Protein AF-A0A329KN07-F1 (afdb_monomer_lite)

InterPro domains:
  IPR036513 STAS domain superfamily [G3DSA:3.30.750.24] (4-82)
  IPR036513 STAS domain superfamily [SSF52091] (11-81)

Secondary structure (DSSP, 8-state):
--TTSSSSS----EEEEEETT-S---HHHHHHHHHHHHHHHHHT-EEEEEE-HHHHHHHHHH-TT--S-EESSHHHHHHHHHHSPP--------S-----

Structure (mmCIF, N/CA/C/O backbone):
data_AF-A0A329KN07-F1
#
_entry.id   AF-A0A329KN07-F1
#
loop_
_atom_site.group_PDB
_atom_site.id
_atom_site.type_symbol
_atom_site.label_atom_id
_atom_site.label_alt_id
_atom_site.label_comp_id
_atom_site.label_asym_id
_atom_site.label_entity_id
_atom_site.label_seq_id
_atom_site.pdbx_PDB_ins_code
_atom_site.Cartn_x
_atom_site.Cartn_y
_atom_site.Cartn_z
_atom_site.occupancy
_atom_site.B_iso_or_equiv
_atom_site.auth_seq_id
_atom_site.auth_comp_id
_atom_site.auth_asym_id
_atom_site.auth_atom_id
_atom_site.pdbx_PDB_model_num
ATOM 1 N N . MET A 1 1 ? -30.062 21.411 16.163 1.00 49.19 1 MET A N 1
ATOM 2 C CA . MET A 1 1 ? -30.743 20.595 15.130 1.00 49.19 1 MET A CA 1
ATOM 3 C C . MET A 1 1 ? -29.959 20.651 13.810 1.00 49.19 1 MET A C 1
ATOM 5 O O . MET A 1 1 ? -30.520 21.101 12.833 1.00 49.19 1 MET A O 1
ATOM 9 N N . ILE A 1 2 ? -28.683 20.220 13.772 1.00 48.03 2 ILE A N 1
ATOM 10 C CA . ILE A 1 2 ? -27.960 19.707 12.572 1.00 48.03 2 ILE A CA 1
ATOM 11 C C . ILE A 1 2 ? -26.849 18.707 13.015 1.00 48.03 2 ILE A C 1
ATOM 13 O O . ILE A 1 2 ? -25.941 18.378 12.266 1.00 48.03 2 ILE A O 1
ATOM 17 N N . GLU A 1 3 ? -26.897 18.187 14.248 1.00 51.41 3 GLU A N 1
ATOM 18 C CA . GLU A 1 3 ? -25.841 17.315 14.802 1.00 51.41 3 GLU A CA 1
ATOM 19 C C . GLU A 1 3 ? -25.880 15.873 14.253 1.00 51.41 3 GLU A C 1
ATOM 21 O O . GLU A 1 3 ? -25.045 15.053 14.621 1.00 51.41 3 GLU A O 1
ATOM 26 N N . TYR A 1 4 ? -26.857 15.532 13.399 1.00 45.84 4 TYR A N 1
ATOM 27 C CA . TYR A 1 4 ? -27.156 14.136 13.052 1.00 45.84 4 TYR A CA 1
ATOM 28 C C . TYR A 1 4 ? -27.073 13.781 11.556 1.00 45.84 4 TYR A C 1
ATOM 30 O O . TYR A 1 4 ? -27.156 12.602 11.221 1.00 45.84 4 TYR A O 1
ATOM 38 N N . THR A 1 5 ? -26.875 14.738 10.640 1.00 52.81 5 THR A N 1
ATOM 39 C CA . THR A 1 5 ? -27.084 14.489 9.195 1.00 52.81 5 THR A CA 1
ATOM 40 C C . THR A 1 5 ? -25.835 14.280 8.331 1.00 52.81 5 THR A C 1
ATOM 42 O O . THR A 1 5 ? -25.990 13.886 7.181 1.00 52.81 5 THR A O 1
ATOM 45 N N . LEU A 1 6 ? -24.603 14.460 8.828 1.00 48.44 6 LEU A N 1
ATOM 46 C CA . LEU A 1 6 ? -23.401 14.400 7.961 1.00 48.44 6 LEU A CA 1
ATOM 47 C C . LEU A 1 6 ? -22.264 13.483 8.433 1.00 48.44 6 LEU A C 1
ATOM 49 O O . LEU A 1 6 ? -21.217 13.431 7.799 1.00 48.44 6 LEU A O 1
ATOM 53 N N . GLY A 1 7 ? -22.466 12.704 9.497 1.00 50.66 7 GLY A N 1
ATOM 54 C CA . GLY A 1 7 ? -21.471 11.722 9.947 1.00 50.66 7 GLY A CA 1
ATOM 55 C C . GLY A 1 7 ? -21.546 10.359 9.247 1.00 50.66 7 GLY A C 1
ATOM 56 O O . GLY A 1 7 ? -20.672 9.524 9.472 1.00 50.66 7 GLY A O 1
ATOM 57 N N . HIS A 1 8 ? -22.595 10.088 8.453 1.00 51.53 8 HIS A N 1
ATOM 58 C CA . HIS A 1 8 ? -23.029 8.699 8.254 1.00 51.53 8 HIS A CA 1
ATOM 59 C C . HIS A 1 8 ? -22.822 8.040 6.885 1.00 51.53 8 HIS A C 1
ATOM 61 O O . HIS A 1 8 ? -23.000 6.831 6.824 1.00 51.53 8 HIS A O 1
ATOM 67 N N . LEU A 1 9 ? -22.454 8.701 5.784 1.00 46.81 9 LEU A N 1
ATOM 68 C CA . LEU A 1 9 ? -22.747 8.056 4.485 1.00 46.81 9 LEU A CA 1
ATOM 69 C C . LEU A 1 9 ? -21.608 7.470 3.656 1.00 46.81 9 LEU A C 1
ATOM 71 O O . LEU A 1 9 ? -21.933 6.820 2.677 1.00 46.81 9 LEU A O 1
ATOM 75 N N . MET A 1 10 ? -20.335 7.540 4.062 1.00 50.97 10 MET A N 1
ATOM 76 C CA . MET A 1 10 ? -19.289 6.662 3.499 1.00 50.97 10 MET A CA 1
ATOM 77 C C . MET A 1 10 ? -18.105 6.519 4.464 1.00 50.97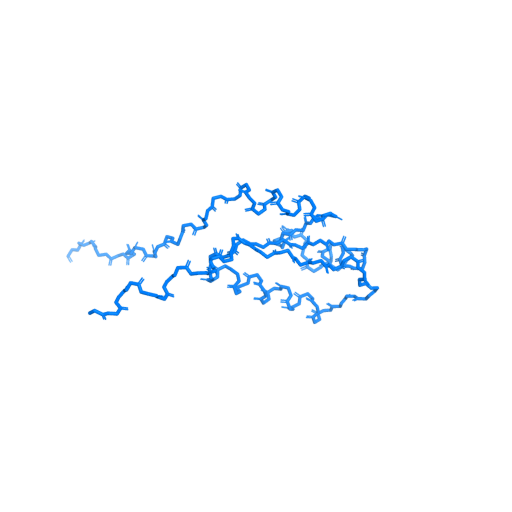 10 MET A C 1
ATOM 79 O O . MET A 1 10 ? -17.050 7.126 4.283 1.00 50.97 10 MET A O 1
ATOM 83 N N . ARG A 1 11 ? -18.240 5.702 5.514 1.00 63.97 11 ARG A N 1
ATOM 84 C CA . ARG A 1 11 ? -17.063 5.281 6.288 1.00 63.97 11 ARG A CA 1
ATOM 85 C C . ARG A 1 11 ? -16.262 4.302 5.430 1.00 63.97 11 ARG A C 1
ATOM 87 O O . ARG A 1 11 ? -16.606 3.123 5.358 1.00 63.97 11 ARG A O 1
ATOM 94 N N . VAL A 1 12 ? -15.219 4.798 4.761 1.00 69.06 12 VAL A N 1
ATOM 95 C CA . VAL A 1 12 ? -14.256 3.966 4.025 1.00 69.06 12 VAL A CA 1
ATOM 96 C C . VAL A 1 12 ? -13.661 2.966 5.014 1.00 69.06 12 VAL A C 1
ATOM 98 O O . VAL A 1 12 ? -12.931 3.339 5.929 1.00 69.06 12 VAL A O 1
ATOM 101 N N . ARG A 1 13 ? -14.033 1.688 4.874 1.00 77.25 13 ARG A N 1
ATOM 102 C CA . ARG A 1 13 ? -13.587 0.617 5.782 1.00 77.25 13 ARG A CA 1
ATOM 103 C C . ARG A 1 13 ? -12.129 0.222 5.544 1.00 77.25 13 ARG A C 1
ATOM 105 O O . ARG A 1 13 ? -11.490 -0.317 6.440 1.00 77.25 13 ARG A O 1
ATOM 112 N N . GLY A 1 14 ? -11.602 0.538 4.367 1.00 89.00 14 GLY A N 1
ATOM 113 C CA . GLY A 1 14 ? -10.186 0.476 4.065 1.00 89.00 14 GLY A CA 1
ATOM 114 C C . GLY A 1 14 ? -9.889 0.763 2.600 1.00 89.00 14 GLY A C 1
ATOM 115 O O . GLY A 1 14 ? -10.805 0.910 1.793 1.00 89.00 14 GLY A O 1
ATOM 116 N N . ILE A 1 15 ? -8.603 0.862 2.276 1.00 92.81 15 ILE A N 1
ATOM 117 C CA . ILE A 1 15 ? -8.096 1.210 0.946 1.00 92.81 15 ILE A CA 1
ATOM 118 C C . ILE A 1 15 ? -7.246 0.054 0.416 1.00 92.81 15 ILE A C 1
ATOM 120 O O . ILE A 1 15 ? -6.277 -0.354 1.055 1.00 92.81 15 ILE A O 1
ATOM 124 N N . VAL A 1 16 ? -7.581 -0.445 -0.773 1.00 94.75 16 VAL A N 1
ATOM 125 C CA . VAL A 1 16 ? -6.715 -1.357 -1.531 1.00 94.75 16 VAL A CA 1
ATOM 126 C C . VAL A 1 16 ? -6.013 -0.548 -2.613 1.00 94.75 16 VAL A C 1
ATOM 128 O O . VAL A 1 16 ? -6.672 0.070 -3.446 1.00 94.75 16 VAL A O 1
ATOM 131 N N . LEU A 1 17 ? -4.682 -0.548 -2.599 1.00 93.94 17 LEU A N 1
ATOM 132 C CA . LEU A 1 17 ? -3.866 0.122 -3.606 1.00 93.94 17 LEU A CA 1
ATOM 133 C C . LEU A 1 17 ? -3.320 -0.925 -4.581 1.00 93.94 17 LEU A C 1
ATOM 135 O O . LEU A 1 17 ? -2.327 -1.591 -4.287 1.00 93.94 17 LEU A O 1
ATOM 139 N N . ASP A 1 18 ? -3.995 -1.113 -5.717 1.00 94.38 18 ASP A N 1
ATOM 140 C CA . ASP A 1 18 ? -3.558 -2.071 -6.736 1.00 94.38 18 ASP A CA 1
ATOM 141 C C . ASP A 1 18 ? -2.466 -1.467 -7.617 1.00 94.38 18 ASP A C 1
ATOM 143 O O . ASP A 1 18 ? -2.719 -0.588 -8.438 1.00 94.38 18 ASP A O 1
ATOM 147 N N . LEU A 1 19 ? -1.237 -1.939 -7.415 1.00 93.88 19 LEU A N 1
ATOM 148 C CA . LEU A 1 19 ? -0.045 -1.479 -8.117 1.00 93.88 19 LEU A CA 1
ATOM 149 C C . LEU A 1 19 ? 0.591 -2.606 -8.944 1.00 93.88 19 LEU A C 1
ATOM 151 O O . LEU A 1 19 ? 1.785 -2.563 -9.244 1.00 93.88 19 LEU A O 1
ATOM 155 N N . ARG A 1 20 ? -0.176 -3.650 -9.284 1.00 93.25 20 ARG A N 1
ATOM 156 C CA . ARG A 1 20 ? 0.355 -4.829 -9.984 1.00 93.25 20 ARG A CA 1
ATOM 157 C C . ARG A 1 20 ? 0.873 -4.529 -11.383 1.00 93.25 20 ARG A C 1
ATOM 159 O O . ARG A 1 20 ? 1.876 -5.112 -11.774 1.00 93.25 20 ARG A O 1
ATOM 166 N N . SER A 1 21 ? 0.218 -3.617 -12.093 1.00 88.25 21 SER A N 1
ATOM 167 C CA . SER A 1 21 ? 0.552 -3.258 -13.477 1.00 88.25 21 SER A CA 1
ATOM 168 C C . SER A 1 21 ? 1.604 -2.151 -13.589 1.00 88.25 21 SER A C 1
ATOM 170 O O . SER A 1 21 ? 1.788 -1.594 -14.666 1.00 88.25 21 SER A O 1
ATOM 172 N N . LEU A 1 22 ? 2.255 -1.769 -12.484 1.00 87.25 22 LEU A N 1
ATOM 173 C CA . LEU A 1 22 ? 3.363 -0.823 -12.543 1.00 87.25 22 LEU A CA 1
ATOM 174 C C . LEU A 1 22 ? 4.647 -1.546 -12.943 1.00 87.25 22 LEU A C 1
ATOM 176 O O . LEU A 1 22 ? 5.168 -2.362 -12.184 1.00 87.25 22 LEU A O 1
ATOM 180 N N . ASP A 1 23 ? 5.192 -1.168 -14.095 1.00 80.00 23 ASP A N 1
ATOM 181 C CA . ASP A 1 23 ? 6.482 -1.669 -14.581 1.00 80.00 23 ASP A CA 1
ATOM 182 C C . ASP A 1 23 ? 7.675 -0.935 -13.949 1.00 80.00 23 ASP A C 1
ATOM 184 O O . ASP A 1 23 ? 8.793 -1.451 -13.914 1.00 80.00 23 ASP A O 1
ATOM 188 N N . PHE A 1 24 ? 7.444 0.265 -13.402 1.00 75.62 24 PHE A N 1
ATOM 189 C CA . PHE A 1 24 ? 8.455 1.054 -12.709 1.00 75.62 24 PHE A CA 1
ATOM 190 C C . PHE A 1 24 ? 7.927 1.622 -11.394 1.00 75.62 24 PHE A C 1
ATOM 192 O O . PHE A 1 24 ? 6.836 2.188 -11.314 1.00 75.62 24 PHE A O 1
ATOM 199 N N . PHE A 1 25 ? 8.751 1.499 -10.360 1.00 76.50 25 PHE A N 1
ATOM 200 C CA . PHE A 1 25 ? 8.518 2.067 -9.045 1.00 76.50 25 PHE A CA 1
ATOM 201 C C . PHE A 1 25 ? 9.878 2.510 -8.501 1.00 76.50 25 PHE A C 1
ATOM 203 O O . PHE A 1 25 ? 10.834 1.739 -8.532 1.00 76.50 25 PHE A O 1
ATOM 210 N N . GLY A 1 26 ? 9.996 3.764 -8.069 1.00 76.50 26 GLY A N 1
ATOM 211 C CA . GLY A 1 26 ? 11.258 4.358 -7.614 1.00 76.50 26 GLY A CA 1
ATOM 212 C C . GLY A 1 26 ? 11.131 5.002 -6.235 1.00 76.50 26 GLY A C 1
ATOM 213 O O . GLY A 1 26 ? 10.116 4.842 -5.557 1.00 76.50 26 GLY A O 1
ATOM 214 N N . THR A 1 27 ? 12.141 5.775 -5.832 1.00 80.94 27 THR A N 1
ATOM 215 C CA . THR A 1 27 ? 12.202 6.438 -4.515 1.00 80.94 27 THR A CA 1
ATOM 216 C C . THR A 1 27 ? 10.989 7.325 -4.238 1.00 80.94 27 THR A C 1
ATOM 218 O O . THR A 1 27 ? 10.401 7.236 -3.164 1.00 80.94 27 THR A O 1
ATOM 221 N N . GLU A 1 28 ? 10.547 8.119 -5.217 1.00 83.94 28 GLU A N 1
ATOM 222 C CA . GLU A 1 28 ? 9.353 8.962 -5.058 1.00 83.94 28 GLU A CA 1
ATOM 223 C C . GLU A 1 28 ? 8.075 8.140 -4.853 1.00 83.94 28 GLU A C 1
ATOM 225 O O . GLU A 1 28 ? 7.212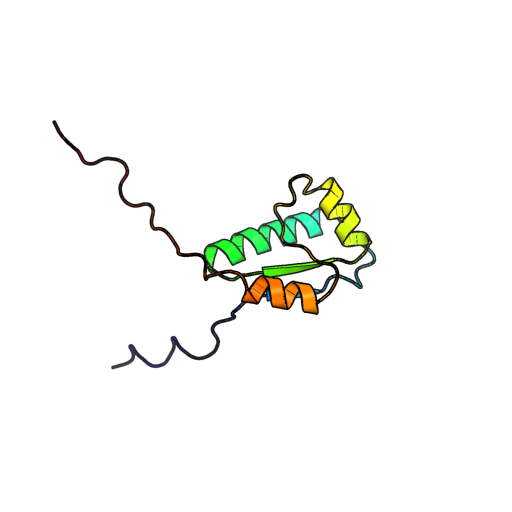 8.524 -4.063 1.00 83.94 28 GLU A O 1
ATOM 230 N N . GLY A 1 29 ? 7.978 6.966 -5.486 1.00 85.88 29 GLY A N 1
ATOM 231 C CA . GLY A 1 29 ? 6.879 6.028 -5.259 1.00 85.88 29 GLY A CA 1
ATOM 232 C C . GLY A 1 29 ? 6.886 5.487 -3.829 1.00 85.88 29 GLY A C 1
ATOM 233 O O . GLY A 1 29 ? 5.853 5.465 -3.161 1.00 85.88 29 GLY A O 1
ATOM 234 N N . PHE A 1 30 ? 8.062 5.121 -3.318 1.00 88.19 30 PHE A N 1
ATOM 235 C CA . PHE A 1 30 ? 8.207 4.676 -1.934 1.00 88.19 30 PHE A CA 1
ATOM 236 C C . PHE A 1 30 ? 7.840 5.776 -0.926 1.00 88.19 30 PHE A C 1
ATOM 238 O O . PHE A 1 30 ? 7.067 5.538 0.003 1.00 88.19 30 PHE A O 1
ATOM 245 N N . LEU A 1 31 ? 8.312 7.007 -1.144 1.00 89.50 31 LEU A N 1
ATOM 246 C CA . LEU A 1 31 ? 7.946 8.152 -0.309 1.00 89.50 31 LEU A CA 1
ATOM 247 C C . LEU A 1 31 ? 6.444 8.447 -0.372 1.00 89.50 31 LEU A C 1
ATOM 249 O O . LEU A 1 31 ? 5.843 8.795 0.646 1.00 89.50 31 LEU A O 1
ATOM 253 N N . ALA A 1 32 ? 5.812 8.288 -1.536 1.00 90.75 32 ALA A N 1
ATOM 254 C CA . ALA A 1 32 ? 4.363 8.397 -1.663 1.00 90.75 32 ALA A CA 1
ATOM 255 C C . ALA A 1 32 ? 3.637 7.339 -0.814 1.00 90.75 32 ALA A C 1
ATOM 257 O O . ALA A 1 32 ? 2.722 7.696 -0.072 1.00 90.75 32 ALA A O 1
ATOM 258 N N . LEU A 1 33 ? 4.077 6.074 -0.828 1.00 92.88 33 LEU A N 1
ATOM 259 C CA . LEU A 1 33 ? 3.502 5.028 0.030 1.00 92.88 33 LEU A CA 1
ATOM 260 C C . LEU A 1 33 ? 3.696 5.318 1.518 1.00 92.88 33 LEU A C 1
ATOM 262 O O . LEU A 1 33 ? 2.776 5.117 2.308 1.00 92.88 33 LEU A O 1
ATOM 266 N N . HIS A 1 34 ? 4.856 5.845 1.907 1.00 92.25 34 HIS A N 1
ATOM 267 C CA . HIS A 1 34 ? 5.083 6.261 3.287 1.00 92.25 34 HIS A CA 1
ATOM 268 C C . HIS A 1 34 ? 4.123 7.391 3.700 1.00 92.25 34 HIS A C 1
ATOM 270 O O . HIS A 1 34 ? 3.538 7.354 4.783 1.00 92.25 34 HIS A O 1
ATOM 276 N N . ARG A 1 35 ? 3.887 8.378 2.824 1.00 93.12 35 ARG A N 1
ATOM 277 C CA . ARG A 1 35 ? 2.891 9.439 3.062 1.00 93.12 35 ARG A CA 1
ATOM 278 C C . ARG A 1 35 ? 1.476 8.868 3.188 1.00 93.12 35 ARG A C 1
ATOM 280 O O . ARG A 1 35 ? 0.757 9.261 4.103 1.00 93.12 35 ARG A O 1
ATOM 287 N N . VAL A 1 36 ? 1.097 7.915 2.331 1.00 91.44 36 VAL A N 1
ATOM 288 C CA . VAL A 1 36 ? -0.186 7.195 2.437 1.00 91.44 36 VAL A CA 1
ATOM 289 C C . VAL A 1 36 ? -0.299 6.492 3.788 1.00 91.44 36 VAL A C 1
ATOM 291 O O . VAL A 1 36 ? -1.327 6.640 4.445 1.00 91.44 36 VAL A O 1
ATOM 294 N N . SER A 1 37 ? 0.758 5.811 4.240 1.00 92.12 37 SER A N 1
ATOM 295 C CA . SER A 1 37 ? 0.802 5.141 5.545 1.00 92.12 37 SER A CA 1
ATOM 296 C C . SER A 1 37 ? 0.490 6.104 6.693 1.00 92.12 37 SER A C 1
ATOM 298 O O . SER A 1 37 ? -0.421 5.859 7.487 1.00 92.12 37 SER A O 1
ATOM 300 N N . VAL A 1 38 ? 1.176 7.253 6.730 1.00 93.12 38 VAL A N 1
ATOM 301 C CA . VAL A 1 38 ? 0.968 8.289 7.753 1.00 93.12 38 VAL A CA 1
ATOM 302 C C . VAL A 1 38 ? -0.454 8.855 7.697 1.00 93.12 38 VAL A C 1
ATOM 304 O O . VAL A 1 38 ? -1.102 8.999 8.735 1.00 93.12 38 VAL A O 1
ATOM 307 N N . CYS A 1 39 ? -0.972 9.158 6.505 1.00 89.69 39 CYS A N 1
ATOM 308 C CA . CYS A 1 39 ? -2.335 9.666 6.342 1.00 89.69 39 CYS A CA 1
ATOM 309 C C . CYS A 1 39 ? -3.393 8.648 6.794 1.00 89.69 39 CYS A C 1
ATOM 311 O O . CYS A 1 39 ? -4.314 9.015 7.523 1.00 89.69 39 CYS A O 1
ATOM 313 N N . CYS A 1 40 ? -3.240 7.374 6.422 1.00 89.56 40 CYS A N 1
ATOM 314 C CA . CYS A 1 40 ? -4.154 6.300 6.811 1.00 89.56 40 CYS A CA 1
ATOM 315 C C . CYS A 1 40 ? -4.136 6.062 8.326 1.00 89.56 40 CYS A C 1
ATOM 317 O O . CYS A 1 40 ? -5.197 5.938 8.935 1.00 89.56 40 CYS A O 1
ATOM 319 N N . ALA A 1 41 ? -2.952 6.092 8.948 1.00 89.19 41 ALA A N 1
ATOM 320 C CA . ALA A 1 41 ? -2.812 5.994 10.399 1.00 89.19 41 ALA A CA 1
ATOM 321 C C . ALA A 1 41 ? -3.534 7.144 11.121 1.00 89.19 41 ALA A C 1
ATOM 323 O O . ALA A 1 41 ? -4.298 6.904 12.053 1.00 89.19 41 ALA A O 1
ATOM 324 N N . ARG A 1 42 ? -3.364 8.390 10.653 1.00 87.62 42 ARG A N 1
ATOM 325 C CA . ARG A 1 42 ? -4.056 9.561 11.223 1.00 87.62 42 ARG A CA 1
ATOM 326 C C . ARG A 1 42 ? -5.576 9.460 11.089 1.00 87.62 42 ARG A C 1
ATOM 328 O O . ARG A 1 42 ? -6.288 9.810 12.026 1.00 87.62 42 ARG A O 1
ATOM 335 N N . ALA A 1 43 ? -6.058 8.969 9.949 1.00 85.50 43 ALA A N 1
ATOM 336 C CA . ALA A 1 43 ? -7.482 8.823 9.657 1.00 85.50 43 ALA A CA 1
ATOM 337 C C . ALA A 1 43 ? -8.129 7.567 10.279 1.00 85.50 43 ALA A C 1
ATOM 339 O O . ALA A 1 43 ? -9.347 7.424 10.206 1.00 85.50 43 ALA A O 1
ATOM 340 N N . GLY A 1 44 ? -7.350 6.649 10.866 1.00 86.69 44 GLY A N 1
ATOM 341 C CA . GLY A 1 44 ? -7.862 5.365 11.363 1.00 86.69 44 GLY A CA 1
ATOM 342 C C . GLY A 1 44 ? -8.384 4.443 10.255 1.00 86.69 44 GLY A C 1
ATOM 343 O O . GLY A 1 44 ? -9.291 3.644 10.490 1.00 86.69 44 GLY A O 1
ATOM 344 N N . VAL A 1 45 ? -7.849 4.573 9.037 1.00 88.44 45 VAL A N 1
ATOM 345 C CA . VAL A 1 45 ? -8.272 3.806 7.858 1.00 88.44 45 VAL A CA 1
ATOM 346 C C . VAL A 1 45 ? -7.285 2.665 7.618 1.00 88.44 45 VAL A C 1
ATOM 348 O O . VAL A 1 45 ? -6.087 2.890 7.453 1.00 88.44 45 VAL A O 1
ATOM 351 N N . SER A 1 46 ? -7.780 1.428 7.574 1.00 91.88 46 SER A N 1
ATOM 352 C CA . SER A 1 46 ? -6.977 0.271 7.159 1.00 91.88 46 SER A CA 1
ATOM 353 C C . SER A 1 46 ? -6.589 0.389 5.687 1.00 91.88 46 SER A C 1
ATOM 355 O O . SER A 1 46 ? -7.395 0.807 4.861 1.00 91.88 46 SER A O 1
ATOM 357 N N . TRP A 1 47 ? -5.380 -0.018 5.319 1.00 94.81 47 TRP A N 1
ATOM 358 C CA . TRP A 1 47 ? -4.949 -0.007 3.924 1.00 94.81 47 TRP A CA 1
ATOM 359 C C . TRP A 1 47 ? -3.989 -1.158 3.628 1.00 94.81 47 TRP A C 1
ATOM 361 O O . TRP A 1 47 ? -3.351 -1.670 4.550 1.00 94.81 47 TRP A O 1
ATOM 371 N N . VAL A 1 48 ? -3.919 -1.580 2.363 1.00 96.69 48 VAL A N 1
ATOM 372 C CA . VAL A 1 48 ? -3.036 -2.652 1.876 1.00 96.69 48 VAL A CA 1
ATOM 373 C C . VAL A 1 48 ? -2.638 -2.388 0.421 1.00 96.69 48 VAL A C 1
ATOM 375 O O . VAL A 1 48 ? -3.461 -1.965 -0.390 1.00 96.69 48 VAL A O 1
ATOM 378 N N . ILE A 1 49 ? -1.386 -2.685 0.076 1.00 96.44 49 ILE A N 1
ATOM 379 C CA . ILE A 1 49 ? -0.851 -2.655 -1.288 1.00 96.44 49 ILE A CA 1
ATOM 380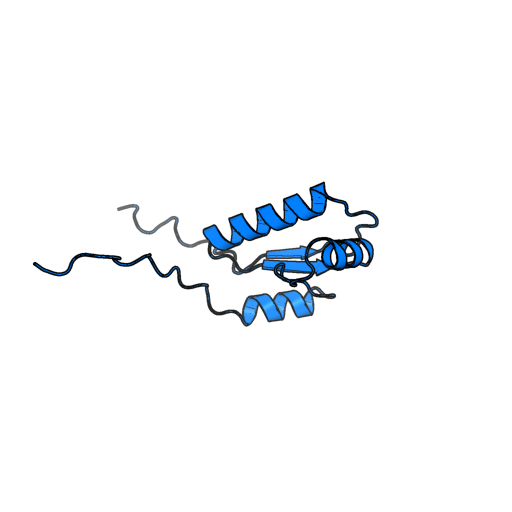 C C . ILE A 1 49 ? -1.043 -4.028 -1.939 1.00 96.44 49 ILE A C 1
ATOM 382 O O . ILE A 1 49 ? -0.716 -5.055 -1.340 1.00 96.44 49 ILE A O 1
ATOM 386 N N . VAL A 1 50 ? -1.494 -4.065 -3.189 1.00 97.31 50 VAL A N 1
ATOM 387 C CA . VAL A 1 50 ? -1.367 -5.251 -4.043 1.00 97.31 50 VAL A CA 1
ATOM 388 C C . VAL A 1 50 ? -0.159 -5.042 -4.944 1.00 97.31 50 VAL A C 1
ATOM 390 O O . VAL A 1 50 ? -0.155 -4.182 -5.822 1.00 97.31 50 VAL A O 1
ATOM 393 N N . SER A 1 51 ? 0.906 -5.787 -4.666 1.00 94.56 51 SER A N 1
ATOM 394 C CA . SER A 1 51 ? 2.228 -5.547 -5.242 1.00 94.56 51 SER A CA 1
ATOM 395 C C . SER A 1 51 ? 2.500 -6.399 -6.483 1.00 94.56 51 SER A C 1
ATOM 397 O O . SER A 1 51 ? 2.455 -7.633 -6.443 1.00 94.56 51 SER A O 1
ATOM 399 N N . GLY A 1 52 ? 2.825 -5.713 -7.581 1.00 92.75 52 GLY A N 1
ATOM 400 C CA . GLY A 1 52 ? 3.486 -6.292 -8.752 1.00 92.75 52 GLY A CA 1
ATOM 401 C C . GLY A 1 52 ? 4.993 -6.421 -8.540 1.00 92.75 52 GLY A C 1
ATOM 402 O O . GLY A 1 52 ? 5.520 -6.062 -7.486 1.00 92.75 52 GLY A O 1
ATOM 403 N N . GLU A 1 53 ? 5.705 -6.921 -9.545 1.00 92.88 53 GLU A N 1
ATOM 404 C CA . GLU A 1 53 ? 7.128 -7.249 -9.404 1.00 92.88 53 GLU A CA 1
ATOM 405 C C . GLU A 1 53 ? 8.009 -6.020 -9.130 1.00 92.88 5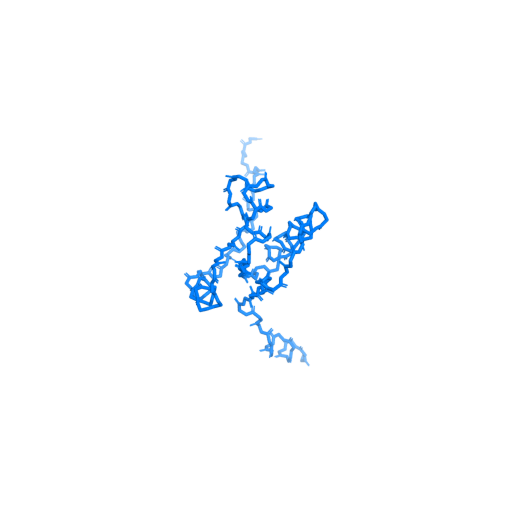3 GLU A C 1
ATOM 407 O O . GLU A 1 53 ? 8.829 -6.037 -8.206 1.00 92.88 53 GLU A O 1
ATOM 412 N N . ALA A 1 54 ? 7.789 -4.919 -9.856 1.00 91.06 54 ALA A N 1
ATOM 413 C CA . ALA A 1 54 ? 8.544 -3.682 -9.654 1.00 91.06 54 ALA A CA 1
ATOM 414 C C . ALA A 1 54 ? 8.372 -3.137 -8.225 1.00 91.06 54 ALA A C 1
ATOM 416 O O . ALA A 1 54 ? 9.346 -2.790 -7.554 1.00 91.06 54 ALA A O 1
ATOM 417 N N . VAL A 1 55 ? 7.133 -3.133 -7.727 1.00 92.00 55 VAL A N 1
ATOM 418 C CA . VAL A 1 55 ? 6.798 -2.656 -6.379 1.00 92.00 55 VAL A CA 1
ATOM 419 C C . VAL A 1 55 ? 7.422 -3.552 -5.314 1.00 92.00 55 VAL A C 1
ATOM 421 O O . VAL A 1 55 ? 8.037 -3.049 -4.376 1.00 92.00 55 VAL A O 1
ATOM 424 N N . SER A 1 56 ? 7.339 -4.877 -5.461 1.00 92.81 56 SER A N 1
ATOM 425 C CA . SER A 1 56 ? 7.950 -5.808 -4.506 1.00 92.81 56 SER A CA 1
ATOM 426 C C . SER A 1 56 ? 9.467 -5.660 -4.430 1.00 92.81 56 SER A C 1
ATOM 428 O O . SER A 1 56 ? 10.035 -5.739 -3.340 1.00 92.81 56 SER A O 1
ATOM 430 N N . ARG A 1 57 ? 10.135 -5.398 -5.562 1.00 91.56 57 ARG A N 1
ATOM 431 C CA . ARG A 1 57 ? 11.577 -5.131 -5.569 1.00 91.56 57 ARG A CA 1
ATOM 432 C C . ARG A 1 57 ? 11.917 -3.886 -4.758 1.00 91.56 57 ARG A C 1
ATOM 434 O O . ARG A 1 57 ? 12.873 -3.936 -3.988 1.00 91.56 57 ARG A O 1
ATOM 441 N N . VAL A 1 58 ? 11.147 -2.810 -4.911 1.00 90.12 58 VAL A N 1
ATOM 442 C CA . VAL A 1 58 ? 11.359 -1.582 -4.138 1.00 90.12 58 VAL A CA 1
ATOM 443 C C . VAL A 1 58 ? 11.073 -1.793 -2.664 1.00 90.12 58 VAL A C 1
ATOM 445 O O . VAL A 1 58 ? 11.897 -1.389 -1.857 1.00 90.12 58 VAL A O 1
ATOM 448 N N . LEU A 1 59 ? 9.972 -2.453 -2.297 1.00 91.56 59 LEU A N 1
ATOM 449 C CA . LEU A 1 59 ? 9.651 -2.708 -0.888 1.00 91.56 59 LEU A CA 1
ATOM 450 C C . LEU A 1 59 ? 10.748 -3.522 -0.196 1.00 91.56 59 LEU A C 1
ATOM 452 O O . LEU A 1 59 ? 11.157 -3.179 0.903 1.00 91.56 59 LEU A O 1
ATOM 456 N N . ARG A 1 60 ? 11.321 -4.523 -0.871 1.00 91.31 60 ARG A N 1
ATOM 457 C CA . ARG A 1 60 ? 12.458 -5.284 -0.330 1.00 91.31 60 ARG A CA 1
ATOM 458 C C . ARG A 1 60 ? 13.687 -4.413 -0.033 1.00 91.31 60 ARG A C 1
ATOM 460 O O . ARG A 1 60 ? 14.462 -4.755 0.852 1.00 91.31 60 ARG A O 1
ATOM 467 N N . ILE A 1 61 ? 13.891 -3.334 -0.789 1.00 90.94 61 ILE A N 1
ATOM 468 C CA . ILE A 1 61 ? 15.046 -2.437 -0.636 1.00 90.94 61 ILE A CA 1
ATOM 469 C C . ILE A 1 61 ? 14.736 -1.305 0.354 1.00 90.94 61 ILE A C 1
ATOM 471 O O . ILE A 1 61 ? 15.539 -1.028 1.238 1.00 90.94 61 ILE A O 1
ATOM 475 N N . GLY A 1 62 ? 13.593 -0.639 0.189 1.00 88.75 62 GLY A N 1
ATOM 476 C CA . GLY A 1 62 ? 13.205 0.562 0.933 1.00 88.75 62 GLY A CA 1
ATOM 477 C C . GLY A 1 62 ? 12.449 0.293 2.232 1.00 88.75 62 GLY A C 1
ATOM 478 O O . GLY A 1 62 ? 12.428 1.156 3.102 1.00 88.75 62 GLY A O 1
ATOM 479 N N . ASP A 1 63 ? 11.864 -0.894 2.391 1.00 91.00 63 ASP A N 1
ATOM 480 C CA . ASP A 1 63 ? 11.119 -1.314 3.581 1.00 91.00 63 ASP A CA 1
ATOM 481 C C . ASP A 1 63 ? 11.547 -2.716 4.057 1.00 91.00 63 ASP A C 1
ATOM 483 O O . ASP A 1 63 ? 10.754 -3.660 4.077 1.00 91.00 63 ASP A O 1
ATOM 487 N N . PRO A 1 64 ? 12.819 -2.886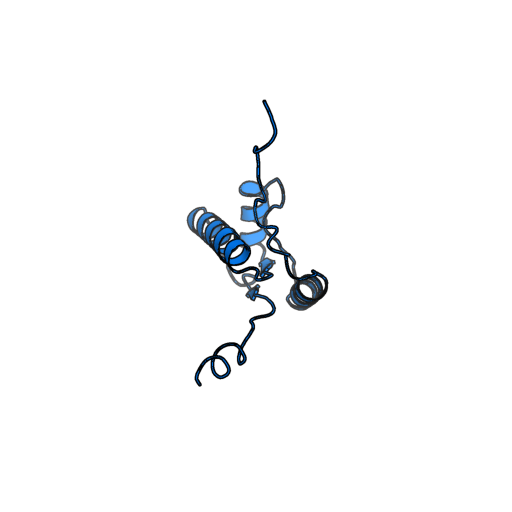 4.468 1.00 89.12 64 PRO A N 1
ATOM 488 C CA . PRO A 1 64 ? 13.341 -4.182 4.902 1.00 89.12 64 PRO A CA 1
ATOM 489 C C . PRO A 1 64 ? 12.658 -4.718 6.170 1.00 89.12 64 PRO A C 1
ATOM 491 O O . PRO A 1 64 ? 12.774 -5.902 6.468 1.00 89.12 64 PRO A O 1
ATOM 494 N N . GLN A 1 65 ? 11.964 -3.857 6.921 1.00 91.69 65 GLN A N 1
ATOM 495 C CA . GLN A 1 65 ? 11.215 -4.227 8.124 1.00 91.69 65 GLN A CA 1
ATOM 496 C C . GLN A 1 65 ? 9.739 -4.553 7.838 1.00 91.69 65 GLN A C 1
ATOM 498 O O . GLN A 1 65 ? 8.999 -4.835 8.777 1.00 91.69 65 GLN A O 1
ATOM 503 N N . ALA A 1 66 ? 9.308 -4.517 6.569 1.00 91.56 66 ALA A N 1
ATOM 504 C CA . ALA A 1 66 ? 7.930 -4.783 6.150 1.00 91.56 66 ALA A CA 1
ATOM 505 C C . ALA A 1 66 ? 6.882 -3.949 6.921 1.00 91.56 66 ALA A C 1
ATOM 507 O O . ALA A 1 66 ? 5.839 -4.451 7.347 1.00 91.56 66 ALA A O 1
ATOM 508 N N . SER A 1 67 ? 7.176 -2.662 7.122 1.00 91.94 67 SER A N 1
ATOM 509 C CA . SER A 1 67 ? 6.287 -1.702 7.780 1.00 91.94 67 SER A CA 1
ATOM 510 C C . SER A 1 67 ? 5.067 -1.328 6.928 1.00 91.94 67 SER A C 1
ATOM 512 O O . SER A 1 67 ? 4.026 -0.946 7.473 1.00 91.94 67 SER A O 1
ATOM 514 N N . LEU A 1 68 ? 5.164 -1.451 5.600 1.00 93.50 68 LEU A N 1
ATOM 515 C CA . LEU A 1 68 ? 4.068 -1.205 4.672 1.00 93.50 68 LEU A CA 1
ATOM 516 C C . LEU A 1 68 ? 3.270 -2.498 4.421 1.00 93.50 68 LEU A C 1
ATOM 518 O O . LEU A 1 68 ? 3.838 -3.517 4.025 1.00 93.50 68 LEU A O 1
ATOM 522 N N . PRO A 1 69 ? 1.936 -2.479 4.594 1.00 95.06 69 PRO A N 1
ATOM 523 C CA . PRO A 1 69 ? 1.105 -3.656 4.379 1.00 95.06 69 PRO A CA 1
ATOM 524 C C . PRO A 1 69 ? 1.034 -3.994 2.886 1.00 95.06 69 PRO A C 1
ATOM 526 O O . PRO A 1 69 ? 0.515 -3.208 2.094 1.00 95.06 69 PRO A O 1
ATOM 529 N N . ALA A 1 70 ? 1.511 -5.177 2.496 1.00 95.56 70 ALA A N 1
ATOM 530 C CA . ALA A 1 70 ? 1.517 -5.618 1.104 1.00 95.56 70 ALA A CA 1
ATOM 531 C C . ALA A 1 70 ? 1.053 -7.072 0.945 1.00 95.56 70 ALA A C 1
ATOM 533 O O . ALA A 1 70 ? 1.327 -7.937 1.772 1.00 95.56 70 ALA A O 1
ATOM 534 N N . THR A 1 71 ? 0.366 -7.339 -0.162 1.00 96.81 71 THR A N 1
ATOM 535 C CA . THR A 1 71 ? -0.082 -8.664 -0.609 1.00 96.81 71 THR A CA 1
ATOM 536 C C . THR A 1 71 ? 0.153 -8.804 -2.119 1.00 96.81 71 THR A C 1
ATOM 538 O O . THR A 1 71 ? 0.643 -7.875 -2.771 1.00 96.81 71 THR A O 1
ATOM 541 N N . ARG A 1 72 ? -0.160 -9.974 -2.691 1.00 95.62 72 ARG A N 1
ATOM 542 C CA . ARG A 1 72 ? -0.034 -10.245 -4.137 1.00 95.62 72 ARG A CA 1
ATOM 543 C C . ARG A 1 72 ? -1.364 -10.244 -4.889 1.00 95.62 72 ARG A C 1
ATOM 545 O O . ARG A 1 72 ? -1.356 -10.171 -6.115 1.00 95.62 72 ARG A O 1
ATOM 552 N N . THR A 1 73 ? -2.490 -10.299 -4.180 1.00 96.00 73 THR A N 1
ATOM 553 C CA . THR A 1 73 ? -3.825 -10.327 -4.787 1.00 96.00 73 THR A CA 1
ATOM 554 C C . THR A 1 73 ? -4.782 -9.380 -4.073 1.00 96.00 73 THR A C 1
ATOM 556 O O . THR A 1 73 ? -4.612 -9.070 -2.893 1.00 96.00 73 THR A O 1
ATOM 559 N N . VAL A 1 74 ? -5.797 -8.913 -4.798 1.00 95.06 74 VAL A N 1
ATOM 560 C CA . VAL A 1 74 ? -6.829 -8.025 -4.247 1.00 95.06 74 VAL A CA 1
ATOM 561 C C . VAL A 1 74 ? -7.653 -8.764 -3.193 1.00 95.06 74 VAL A C 1
ATOM 563 O O . VAL A 1 74 ? -7.985 -8.199 -2.156 1.00 95.06 74 VAL A O 1
ATOM 566 N N . GLU A 1 75 ? -7.918 -10.048 -3.406 1.00 95.06 75 GLU A N 1
ATOM 567 C CA . GLU A 1 75 ? -8.672 -10.902 -2.492 1.00 95.06 75 GLU A CA 1
ATOM 568 C C . GLU A 1 75 ? -7.977 -10.991 -1.125 1.00 95.06 75 GLU A C 1
ATOM 570 O O . GLU A 1 75 ? -8.607 -10.774 -0.090 1.00 95.06 75 GLU A O 1
ATOM 575 N N . ALA A 1 76 ? -6.659 -11.216 -1.110 1.00 94.19 76 ALA A N 1
ATOM 576 C CA . ALA A 1 76 ? -5.872 -11.242 0.123 1.00 94.19 76 ALA A CA 1
ATOM 577 C C . ALA A 1 76 ? -5.841 -9.871 0.820 1.00 94.19 76 ALA A C 1
ATOM 579 O O . ALA A 1 76 ? -5.889 -9.791 2.053 1.00 94.19 76 ALA A O 1
ATOM 580 N N . ALA A 1 77 ? -5.795 -8.783 0.045 1.00 94.75 77 ALA A N 1
ATOM 581 C CA . ALA A 1 77 ? -5.863 -7.428 0.579 1.00 94.75 77 ALA A CA 1
ATOM 582 C C . ALA A 1 77 ? -7.210 -7.149 1.263 1.00 94.75 77 ALA A C 1
ATOM 584 O O . ALA A 1 77 ? -7.237 -6.605 2.368 1.00 94.75 77 ALA A O 1
ATOM 585 N N . ILE A 1 78 ? -8.319 -7.575 0.655 1.00 92.25 78 ILE A N 1
ATOM 586 C CA . ILE A 1 78 ? -9.664 -7.427 1.225 1.00 92.25 78 ILE A CA 1
ATOM 587 C C . ILE A 1 78 ? -9.779 -8.191 2.547 1.00 92.25 78 ILE A C 1
ATOM 589 O O . ILE A 1 78 ? -10.217 -7.609 3.540 1.00 92.25 78 ILE A O 1
ATOM 593 N N . VAL A 1 79 ? -9.331 -9.451 2.591 1.00 92.38 79 VAL A N 1
ATOM 594 C CA . VAL A 1 79 ? -9.332 -10.258 3.827 1.00 92.38 79 VAL A CA 1
ATOM 595 C C . VAL A 1 79 ? -8.526 -9.568 4.931 1.00 92.38 79 VAL A C 1
ATOM 597 O O . VAL A 1 79 ? -8.976 -9.477 6.073 1.00 92.38 79 VAL A O 1
ATOM 600 N N . THR A 1 80 ? -7.367 -9.006 4.584 1.00 90.25 80 THR A N 1
ATOM 601 C CA . THR A 1 80 ? -6.495 -8.291 5.529 1.00 90.25 80 THR A CA 1
ATOM 602 C C . THR A 1 80 ? -7.166 -7.037 6.101 1.00 90.25 80 THR A C 1
ATOM 604 O O . THR A 1 80 ? -7.061 -6.765 7.297 1.00 90.25 80 THR A O 1
ATOM 607 N N . ILE A 1 81 ? -7.882 -6.274 5.268 1.00 90.25 81 ILE A N 1
ATOM 608 C CA . ILE A 1 81 ? -8.619 -5.075 5.697 1.00 90.25 81 ILE A CA 1
ATOM 609 C C . ILE A 1 81 ? -9.795 -5.446 6.606 1.00 90.25 81 ILE A C 1
ATOM 611 O O . ILE A 1 81 ? -10.042 -4.753 7.590 1.00 90.25 81 ILE A O 1
ATOM 615 N N . GLN A 1 82 ? -10.507 -6.531 6.296 1.00 84.62 82 GLN A N 1
ATOM 616 C CA . GLN A 1 82 ? -11.669 -6.989 7.062 1.00 84.62 82 GLN A CA 1
ATOM 617 C C . GLN A 1 82 ? -11.295 -7.621 8.411 1.00 84.62 82 GLN A C 1
ATOM 619 O O . GLN A 1 82 ? -12.066 -7.513 9.361 1.00 84.62 82 GLN A O 1
ATOM 624 N N . GLY A 1 83 ? -10.125 -8.263 8.504 1.00 74.44 83 GLY A N 1
ATOM 625 C CA . GLY A 1 83 ? -9.646 -8.927 9.720 1.00 74.44 83 GLY A CA 1
ATOM 626 C C . GLY A 1 83 ? -9.013 -8.002 10.767 1.00 74.44 83 GLY A C 1
ATOM 627 O O . GLY A 1 83 ? -8.777 -8.441 11.892 1.00 74.44 83 GLY A O 1
ATOM 628 N N . ARG A 1 84 ? -8.729 -6.733 10.440 1.00 60.41 84 ARG A N 1
ATOM 629 C CA . ARG A 1 84 ? -8.198 -5.766 11.414 1.00 60.41 84 ARG A CA 1
ATOM 630 C C . ARG A 1 84 ? -9.343 -5.123 12.209 1.00 60.41 84 ARG A C 1
ATOM 632 O O . ARG A 1 84 ? -10.201 -4.486 11.594 1.00 60.41 84 ARG A O 1
ATOM 639 N N . PRO A 1 85 ? -9.354 -5.200 13.556 1.00 55.06 85 PRO A N 1
ATOM 640 C CA . PRO A 1 85 ? -10.225 -4.330 14.336 1.00 55.06 85 PRO A CA 1
ATOM 641 C C . PRO A 1 85 ? -9.866 -2.861 14.030 1.00 55.06 85 PRO A C 1
ATOM 643 O O . PRO A 1 85 ? -8.693 -2.575 13.758 1.00 55.06 85 PRO A O 1
ATOM 646 N N . PRO A 1 86 ? -10.838 -1.925 14.029 1.00 53.72 86 PRO A N 1
ATOM 647 C CA . PRO A 1 86 ? -10.551 -0.505 13.847 1.00 53.72 86 PRO A CA 1
ATOM 648 C C . PRO A 1 86 ? -9.454 -0.090 14.825 1.00 53.72 86 PRO A C 1
ATOM 650 O O . PRO A 1 86 ? -9.568 -0.397 16.009 1.00 53.72 86 PRO A O 1
ATOM 653 N N . VAL A 1 87 ? -8.394 0.558 14.332 1.00 54.78 87 VAL A N 1
ATOM 654 C CA . VAL A 1 87 ? -7.330 1.091 15.192 1.00 54.78 87 VAL A CA 1
ATOM 655 C C . VAL A 1 87 ? -7.997 2.007 16.210 1.00 54.78 87 VAL A C 1
ATOM 657 O O . VAL A 1 87 ? -8.511 3.064 15.854 1.00 54.78 87 VAL A O 1
ATOM 660 N N . GLU A 1 88 ? -8.052 1.566 17.463 1.00 45.38 88 GLU A N 1
ATOM 661 C CA . GLU A 1 88 ? -8.513 2.395 18.562 1.00 45.38 88 GLU A CA 1
ATOM 662 C C . GLU A 1 88 ? -7.473 3.503 18.739 1.00 45.38 88 GLU A C 1
ATOM 664 O O . GLU A 1 88 ? -6.315 3.245 19.080 1.00 45.38 88 GLU A O 1
ATOM 669 N N . HIS A 1 89 ? -7.856 4.748 18.450 1.00 45.91 89 HIS A N 1
ATOM 670 C CA . HIS A 1 89 ? -7.066 5.913 18.823 1.00 45.91 89 HIS A CA 1
ATOM 671 C C . HIS A 1 89 ? -6.979 5.935 20.346 1.00 45.91 89 HIS A C 1
ATOM 673 O O . HIS A 1 89 ? -7.862 6.478 20.999 1.00 45.91 89 HIS A O 1
ATOM 679 N N . ARG A 1 90 ? -5.925 5.353 20.928 1.00 40.34 90 ARG A N 1
ATOM 680 C CA . ARG A 1 90 ? -5.619 5.564 22.342 1.00 40.34 90 ARG A CA 1
ATOM 681 C C . ARG A 1 90 ? -5.171 7.022 22.483 1.00 40.34 90 ARG A C 1
ATOM 683 O O . ARG A 1 90 ? -4.069 7.335 22.020 1.00 40.34 90 ARG A O 1
ATOM 690 N N . PRO A 1 91 ? -5.972 7.938 23.065 1.00 36.22 91 PRO A N 1
ATOM 691 C CA . PRO A 1 91 ? -5.459 9.262 23.370 1.00 36.22 91 PRO A CA 1
ATOM 692 C C . PRO A 1 91 ? -4.263 9.089 24.307 1.00 36.22 91 PRO A C 1
ATOM 694 O O . PRO A 1 91 ? -4.259 8.205 25.168 1.00 36.22 91 PRO A O 1
ATOM 697 N N . ALA A 1 92 ? -3.229 9.907 24.119 1.00 48.69 92 ALA A N 1
ATOM 698 C CA . ALA A 1 92 ? -2.111 9.998 25.046 1.00 48.69 92 ALA A CA 1
ATOM 699 C C . ALA A 1 92 ? -2.633 10.539 26.388 1.00 48.69 92 ALA A C 1
ATOM 701 O O . ALA A 1 92 ? -2.583 11.734 26.663 1.00 48.69 92 ALA A O 1
ATOM 702 N N . SER A 1 93 ? -3.218 9.666 27.206 1.00 45.81 93 SER A N 1
ATOM 703 C CA . SER A 1 93 ? -3.675 10.004 28.542 1.00 45.81 93 SER A CA 1
ATOM 704 C C . SER A 1 93 ? -2.459 10.144 29.452 1.00 45.81 93 SER A C 1
ATOM 706 O O . SER A 1 93 ? -1.811 9.155 29.791 1.00 45.81 93 SER A O 1
ATOM 708 N N . ALA A 1 94 ? -2.194 11.396 29.823 1.00 48.56 94 ALA A 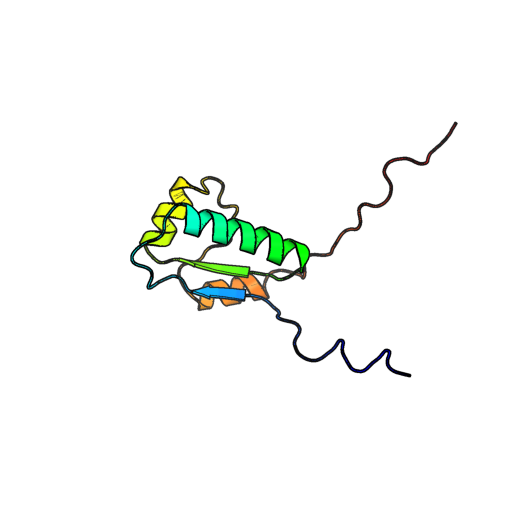N 1
ATOM 709 C CA . ALA A 1 94 ? -1.615 11.819 31.093 1.00 48.56 94 ALA A CA 1
ATOM 710 C C . ALA A 1 94 ? -0.297 11.140 31.502 1.00 48.56 94 ALA A C 1
ATOM 712 O O . ALA A 1 94 ? -0.239 10.350 32.444 1.00 48.56 94 ALA A O 1
ATOM 713 N N . LEU A 1 95 ? 0.801 11.556 30.867 1.00 48.38 95 LEU A N 1
ATOM 714 C CA . LEU A 1 95 ? 2.076 11.595 31.573 1.00 48.38 95 LEU A CA 1
ATOM 715 C C . LEU A 1 95 ? 2.070 12.814 32.505 1.00 48.38 95 LEU A C 1
ATOM 717 O O . LEU A 1 95 ? 2.196 13.953 32.070 1.00 48.38 95 LEU A O 1
ATOM 721 N N . ASN A 1 96 ? 1.972 12.489 33.791 1.00 45.41 96 ASN A N 1
ATOM 722 C CA . ASN A 1 96 ? 2.464 13.234 34.943 1.00 45.41 96 ASN A CA 1
ATOM 723 C C . ASN A 1 96 ? 1.559 14.314 35.562 1.00 45.41 96 ASN A C 1
ATOM 725 O O . ASN A 1 96 ? 1.713 15.513 35.352 1.00 45.41 96 ASN A O 1
ATOM 729 N N . GLY A 1 97 ? 0.683 13.850 36.450 1.00 51.59 97 GLY A N 1
ATOM 730 C CA . GLY A 1 97 ? 0.138 14.640 37.546 1.00 51.59 97 GLY A CA 1
ATOM 731 C C . GLY A 1 97 ? -0.018 13.748 38.772 1.00 51.59 97 GLY A C 1
ATOM 732 O O . GLY A 1 97 ? -1.106 13.242 39.014 1.00 51.59 97 GLY A O 1
ATOM 733 N N . SER A 1 98 ? 1.067 13.506 39.515 1.00 52.16 98 SER A N 1
ATOM 734 C CA . SER A 1 98 ? 0.977 12.919 40.855 1.00 52.16 98 SER A CA 1
ATOM 735 C C . SER A 1 98 ? 2.145 13.364 41.743 1.00 52.16 98 SER A C 1
ATOM 737 O O . SER A 1 98 ? 3.246 12.831 41.681 1.00 52.16 98 SER A O 1
ATOM 739 N N . THR A 1 99 ? 1.816 14.328 42.603 1.00 50.44 99 THR A N 1
ATOM 740 C CA . THR A 1 99 ? 2.175 14.372 44.029 1.00 50.44 99 THR A CA 1
ATOM 741 C C . THR A 1 99 ? 3.639 14.613 44.420 1.00 50.44 99 THR A C 1
ATOM 743 O O . THR A 1 99 ? 4.414 13.677 44.606 1.00 50.44 99 THR A O 1
ATOM 746 N N . ARG A 1 100 ? 3.953 15.868 44.756 1.00 51.91 100 ARG A N 1
ATOM 747 C CA . ARG A 1 100 ? 4.213 16.280 46.148 1.00 51.91 100 ARG A CA 1
ATOM 748 C C . ARG A 1 100 ? 4.081 17.787 46.310 1.00 51.91 100 ARG A C 1
ATOM 750 O O . ARG A 1 100 ? 4.469 18.504 45.366 1.00 51.91 100 ARG A O 1
#

Organism: NCBI:txid339268

Radius of gyration: 17.86 Å; chains: 1; bounding box: 46×32×61 Å

Foldseek 3Di:
DPPPDPPDDDPQLAEEAEPQPDPADDPVNVVVLVVVVVVCVVVLHHYEYQDHPNRVVCCVVVPVVPPGHYDNDPVVRVVVSVPDDRPPPPPPPDDDDDDD

pLDDT: mean 78.76, std 18.92, range [36.22, 97.31]

Sequence (100 aa):
MIEYTLGHLMRVRGIVLDLRSLDFFGTEGFLALHRVSVCCARAGVSWVIVSGEAVSRVLRIGDPQASLPATRTVEAAIVTIQGRPPVEHRPASALNGSTR